Protein AF-A0ABC8SR25-F1 (afdb_monomer_lite)

pLDDT: mean 71.93, std 15.84, range [39.41, 94.44]

InterPro domains:
  IPR012926 TMEM120A/B [PF07851] (16-155)
  IPR012926 TMEM120A/B [PTHR21433] (9-168)

Sequence (178 aa):
MGDSRVDENSKQTVEEEVSGTVELAKELQDSAASLISRTTHEEDSLRQRAQSLVSNIHRLRSSIKKADFDSNHAEKLEEELYRARSILSEGEAAAFLPSKSHGRFLRMFLGPINVRANRKDVQLKVKEEYNSFRDRTACLFLFFPSLLLVLRSWIWDGCFPAFPVQLYQVIYVKRLGC

Structure (mmCIF, N/CA/C/O backbone):
data_AF-A0ABC8SR25-F1
#
_entry.id   AF-A0ABC8SR25-F1
#
loop_
_atom_site.group_PDB
_atom_site.id
_atom_site.type_symbol
_atom_site.label_atom_id
_atom_site.label_alt_id
_atom_site.label_comp_id
_atom_site.label_asym_id
_atom_site.label_entity_id
_atom_site.label_seq_id
_atom_site.pdbx_PDB_ins_code
_atom_site.Cartn_x
_atom_site.Cartn_y
_atom_site.Cartn_z
_atom_site.occupancy
_atom_site.B_iso_or_equiv
_atom_site.auth_seq_id
_atom_site.auth_comp_id
_atom_site.auth_asym_id
_atom_site.auth_atom_id
_atom_site.pdbx_PDB_model_num
ATOM 1 N N . MET A 1 1 ? -31.651 -2.912 61.535 1.00 52.50 1 MET A N 1
ATOM 2 C CA . MET A 1 1 ? -31.936 -1.876 60.512 1.00 52.50 1 MET A CA 1
ATOM 3 C C . MET A 1 1 ? -30.688 -1.189 59.921 1.00 52.50 1 MET A C 1
ATOM 5 O O . MET A 1 1 ? -30.872 -0.331 59.070 1.00 52.50 1 MET A O 1
ATOM 9 N N . GLY A 1 2 ? -29.448 -1.515 60.328 1.00 55.94 2 GLY A N 1
ATOM 10 C CA . GLY A 1 2 ? -28.237 -0.806 59.861 1.00 55.94 2 GLY A CA 1
ATOM 11 C C . GLY A 1 2 ? -27.545 -1.378 58.613 1.00 55.94 2 GLY A C 1
ATOM 12 O O . GLY A 1 2 ? -26.930 -0.615 57.881 1.00 55.94 2 GLY A O 1
ATOM 13 N N . ASP A 1 3 ? -27.686 -2.677 58.335 1.00 56.31 3 ASP A N 1
ATOM 14 C CA . ASP A 1 3 ? -26.909 -3.370 57.288 1.00 56.31 3 ASP A CA 1
ATOM 15 C C . ASP A 1 3 ? -27.313 -2.990 55.852 1.00 56.31 3 ASP A C 1
ATOM 17 O O . ASP A 1 3 ? -26.474 -2.786 54.982 1.00 56.31 3 ASP A O 1
ATOM 21 N N . SER A 1 4 ? -28.613 -2.801 55.604 1.00 60.38 4 SER A N 1
ATOM 22 C CA . SER A 1 4 ? -29.139 -2.543 54.254 1.00 60.38 4 SER A CA 1
ATOM 23 C C . SER A 1 4 ? -28.719 -1.188 53.672 1.00 60.38 4 SER A C 1
ATOM 25 O O . SER A 1 4 ? -28.705 -1.023 52.461 1.00 60.38 4 SER A O 1
ATOM 27 N N . ARG A 1 5 ? -28.376 -0.207 54.517 1.00 60.38 5 ARG A N 1
ATOM 28 C CA . ARG A 1 5 ? -27.930 1.125 54.066 1.00 60.38 5 ARG A CA 1
ATOM 29 C C . ARG A 1 5 ? -26.462 1.155 53.651 1.00 60.38 5 ARG A C 1
ATOM 31 O O . ARG A 1 5 ? -26.094 1.972 52.816 1.00 60.38 5 ARG A O 1
ATOM 38 N N . VAL A 1 6 ? -25.637 0.291 54.238 1.00 62.31 6 VAL A N 1
ATOM 39 C CA . VAL A 1 6 ? -24.210 0.194 53.902 1.00 62.31 6 VAL A CA 1
ATOM 40 C C . VAL A 1 6 ? -24.030 -0.553 52.578 1.00 62.31 6 VAL A C 1
ATOM 42 O O . VAL A 1 6 ? -23.207 -0.148 51.763 1.00 62.31 6 VAL A O 1
ATOM 45 N N . ASP A 1 7 ? -24.855 -1.576 52.333 1.00 65.50 7 ASP A N 1
ATOM 46 C CA . ASP A 1 7 ? -24.843 -2.377 51.100 1.00 65.50 7 ASP A CA 1
ATOM 47 C C . ASP A 1 7 ? -25.390 -1.630 49.863 1.00 65.50 7 ASP A C 1
ATOM 49 O O . ASP A 1 7 ? -24.975 -1.881 48.737 1.00 65.50 7 ASP A O 1
ATOM 53 N N . GLU A 1 8 ? -26.308 -0.678 50.051 1.00 69.25 8 GLU A N 1
ATOM 54 C CA . GLU A 1 8 ? -26.792 0.197 48.968 1.00 69.25 8 GLU A CA 1
ATOM 55 C C . GLU A 1 8 ? -25.728 1.221 48.550 1.00 69.25 8 GLU A C 1
ATOM 57 O O . GLU A 1 8 ? -25.483 1.425 47.363 1.00 69.25 8 GLU A O 1
ATOM 62 N N . ASN A 1 9 ? -25.039 1.824 49.524 1.00 74.12 9 ASN A N 1
ATOM 63 C CA . ASN A 1 9 ? -24.028 2.842 49.248 1.00 74.12 9 ASN A CA 1
ATOM 64 C C . ASN A 1 9 ? -22.785 2.242 48.562 1.00 74.12 9 ASN A C 1
ATOM 66 O O . ASN A 1 9 ? -22.203 2.858 47.670 1.00 74.12 9 ASN A O 1
ATOM 70 N N . SER A 1 10 ? -22.397 1.013 48.929 1.00 73.69 10 SER A N 1
ATOM 71 C CA . SER A 1 10 ? -21.295 0.293 48.276 1.00 73.69 10 SER A CA 1
ATOM 72 C C . SER A 1 10 ? -21.619 -0.069 46.823 1.00 73.69 10 SER A C 1
ATOM 74 O O . SER A 1 10 ? -20.766 0.105 45.956 1.00 73.69 10 SER A O 1
ATOM 76 N N . LYS A 1 11 ? -22.854 -0.498 46.526 1.00 78.06 11 LYS A N 1
ATOM 77 C CA . LYS A 1 11 ? -23.313 -0.756 45.148 1.00 78.06 11 LYS A CA 1
ATOM 78 C C . LYS A 1 11 ? -23.290 0.500 44.288 1.00 78.06 11 LYS A C 1
ATOM 80 O O . LYS A 1 11 ? -22.799 0.448 43.166 1.00 78.06 11 LYS A O 1
ATOM 85 N N . GLN A 1 12 ? -23.766 1.618 44.831 1.00 79.00 12 GLN A N 1
ATOM 86 C CA . GLN A 1 12 ? -23.822 2.889 44.112 1.00 79.00 12 GLN A CA 1
ATOM 87 C C . GLN A 1 12 ? -22.416 3.424 43.788 1.00 79.00 12 GLN A C 1
ATOM 89 O O . GLN A 1 12 ? -22.166 3.863 42.671 1.00 79.00 12 GLN A O 1
ATOM 94 N N . THR A 1 13 ? -21.468 3.271 44.721 1.00 86.00 13 THR A N 1
ATOM 95 C CA . THR A 1 13 ? -20.049 3.613 44.498 1.00 86.00 13 THR A CA 1
ATOM 96 C C . THR A 1 13 ? -19.448 2.783 43.357 1.00 86.00 13 THR A C 1
ATOM 98 O O . THR A 1 13 ? -18.782 3.318 42.476 1.00 86.00 13 THR A O 1
ATOM 101 N N . VAL A 1 14 ? -19.712 1.470 43.335 1.00 86.81 14 VAL A N 1
ATOM 102 C CA . VAL A 1 14 ? -19.216 0.580 42.272 1.00 86.81 14 VAL A CA 1
ATOM 103 C C . VAL A 1 14 ? -19.847 0.922 40.919 1.00 86.81 14 VAL A C 1
ATOM 105 O O . VAL A 1 14 ? -19.164 0.876 39.900 1.00 86.81 14 VAL A O 1
ATOM 108 N N . GLU A 1 15 ? -21.129 1.285 40.881 1.00 84.88 15 GLU A N 1
ATOM 109 C CA . GLU A 1 15 ? -21.811 1.689 39.646 1.00 84.88 15 GLU A CA 1
ATOM 110 C C . GLU A 1 15 ? -21.239 2.995 39.068 1.00 84.88 15 GLU A C 1
ATOM 112 O O . GLU A 1 15 ? -20.982 3.075 37.864 1.00 84.88 15 GLU A O 1
ATOM 117 N N . GLU A 1 16 ? -20.954 3.985 39.920 1.00 88.00 16 GLU A N 1
ATOM 118 C CA . GLU A 1 16 ? -20.287 5.230 39.521 1.00 88.00 16 GLU A CA 1
ATOM 119 C C . GLU A 1 16 ? -18.854 4.986 39.023 1.00 88.00 16 GLU A C 1
ATOM 121 O O . GLU A 1 16 ? -18.474 5.509 37.973 1.00 88.00 16 GLU A O 1
ATOM 126 N N . GLU A 1 17 ? -18.072 4.142 39.705 1.00 87.62 17 GLU A N 1
ATOM 127 C CA . GLU A 1 17 ? -16.724 3.760 39.259 1.00 87.62 17 GLU A CA 1
ATOM 128 C C . GLU A 1 17 ? -16.745 3.018 37.913 1.00 87.62 17 GLU A C 1
ATOM 130 O O . GLU A 1 17 ? -15.906 3.272 37.040 1.00 87.62 17 GLU A O 1
ATOM 135 N N . VAL A 1 18 ? -17.721 2.127 37.704 1.00 88.69 18 VAL A N 1
ATOM 136 C CA . VAL A 1 18 ? -17.919 1.434 36.423 1.00 88.69 18 VAL A CA 1
ATOM 137 C C . VAL A 1 18 ? -18.298 2.434 35.330 1.00 88.69 18 VAL A C 1
ATOM 139 O O . VAL A 1 18 ? -17.718 2.381 34.244 1.00 88.69 18 VAL A O 1
ATOM 142 N N . SER A 1 19 ? -19.205 3.375 35.606 1.00 88.00 19 SER A N 1
ATOM 143 C CA . SER A 1 19 ? -19.579 4.427 34.653 1.00 88.00 19 SER A CA 1
ATOM 144 C C . SER A 1 19 ? -18.381 5.308 34.285 1.00 88.00 19 SER A C 1
ATOM 146 O O . SER A 1 19 ? -18.111 5.508 33.100 1.00 88.00 19 SER A O 1
ATOM 148 N N . GLY A 1 20 ? -17.599 5.754 35.273 1.00 91.19 20 GLY A N 1
ATOM 149 C CA . GLY A 1 20 ? -16.385 6.542 35.045 1.00 91.19 20 GLY A CA 1
ATOM 150 C C . GLY A 1 20 ? -15.326 5.777 34.244 1.00 91.19 20 GLY A C 1
ATOM 151 O O . GLY A 1 20 ? -14.717 6.319 33.323 1.00 91.19 20 GLY A O 1
ATOM 152 N N . THR A 1 21 ? -15.156 4.480 34.512 1.00 89.94 21 THR A N 1
ATOM 153 C CA . THR A 1 21 ? -14.244 3.617 33.742 1.00 89.94 21 THR A CA 1
ATOM 154 C C . THR A 1 21 ? -14.699 3.469 32.286 1.00 89.94 21 THR A C 1
ATOM 156 O O . THR A 1 21 ? -13.874 3.483 31.369 1.00 89.94 21 THR A O 1
ATOM 159 N N . VAL A 1 22 ? -16.009 3.354 32.046 1.00 90.00 22 VAL A N 1
ATOM 160 C CA . VAL A 1 22 ? -16.581 3.294 30.692 1.00 90.00 22 VAL A CA 1
ATOM 161 C C . VAL A 1 22 ? -16.382 4.613 29.942 1.00 90.00 22 VAL A C 1
ATOM 163 O O . VAL A 1 22 ? -16.086 4.587 28.747 1.00 90.00 22 VAL A O 1
ATOM 166 N N . GLU A 1 23 ? -16.512 5.759 30.609 1.00 93.12 23 GLU A N 1
ATOM 167 C CA . GLU A 1 23 ? -16.244 7.069 30.002 1.00 93.12 23 GLU A CA 1
ATOM 168 C C . GLU A 1 23 ? -14.770 7.236 29.618 1.00 93.12 23 GLU A C 1
ATOM 170 O O . GLU A 1 23 ? -14.483 7.588 28.473 1.00 93.12 23 GLU A O 1
ATOM 175 N N . LEU A 1 24 ? -13.837 6.867 30.500 1.00 92.62 24 LEU A N 1
ATOM 176 C CA . LEU A 1 24 ? -12.401 6.871 30.191 1.00 92.62 24 LEU A CA 1
ATOM 177 C C . LEU A 1 24 ? -12.060 5.947 29.015 1.00 92.62 24 LEU A C 1
ATOM 179 O O . LEU A 1 24 ? -11.251 6.292 28.152 1.00 92.62 24 LEU A O 1
ATOM 183 N N . ALA A 1 25 ? -12.694 4.773 28.946 1.00 85.31 25 ALA A N 1
ATOM 184 C CA . ALA A 1 25 ? -12.518 3.859 27.823 1.00 85.31 25 ALA A CA 1
ATOM 185 C C . ALA A 1 25 ? -13.014 4.469 26.499 1.00 85.31 25 ALA A C 1
ATOM 187 O O . ALA A 1 25 ? -12.361 4.290 25.470 1.00 85.31 25 ALA A O 1
ATOM 188 N N . LYS A 1 26 ? -14.131 5.213 26.515 1.00 87.81 26 LYS A N 1
ATOM 189 C CA . LYS A 1 26 ? -14.648 5.930 25.336 1.00 87.81 26 LYS A CA 1
ATOM 190 C C . LYS A 1 26 ? -13.721 7.064 24.908 1.00 87.81 26 LYS A C 1
ATOM 192 O O . LYS A 1 26 ? -13.375 7.140 23.735 1.00 87.81 26 LYS A O 1
ATOM 197 N N . GLU A 1 27 ? -13.250 7.886 25.841 1.00 91.69 27 GLU A N 1
ATOM 198 C CA . GLU A 1 27 ? -12.312 8.972 25.530 1.00 91.69 27 GLU A CA 1
ATOM 199 C C . GLU A 1 27 ? -11.003 8.434 24.924 1.00 91.69 27 GLU A C 1
ATOM 201 O O . GLU A 1 27 ? -10.471 8.977 23.947 1.00 91.69 27 GLU A O 1
ATOM 206 N N . LEU A 1 28 ? -10.506 7.311 25.454 1.00 90.62 28 LEU A N 1
ATOM 207 C CA . LEU A 1 28 ? -9.339 6.627 24.907 1.00 90.62 28 LEU A CA 1
ATOM 208 C C . LEU A 1 28 ? -9.608 6.064 23.504 1.00 90.62 28 LEU A C 1
ATOM 210 O O . LEU A 1 28 ? -8.750 6.181 22.625 1.00 90.62 28 LEU A O 1
ATOM 214 N N . GLN A 1 29 ? -10.783 5.469 23.280 1.00 85.00 29 GLN A N 1
ATOM 215 C CA . GLN A 1 29 ? -11.219 4.972 21.972 1.00 85.00 29 GLN A CA 1
ATOM 216 C C . GLN A 1 29 ? -11.261 6.108 20.938 1.00 85.00 29 GLN A C 1
ATOM 218 O O . GLN A 1 29 ? -10.728 5.943 19.838 1.00 85.00 29 GLN A O 1
ATOM 223 N N . ASP A 1 30 ? -11.828 7.260 21.293 1.00 84.81 30 ASP A N 1
ATOM 224 C CA . ASP A 1 30 ? -11.938 8.428 20.414 1.00 84.81 30 ASP A CA 1
ATOM 225 C C . ASP A 1 30 ? -10.561 9.032 20.107 1.00 84.81 30 ASP A C 1
ATOM 227 O O . ASP A 1 30 ? -10.238 9.336 18.953 1.00 84.81 30 ASP A O 1
ATOM 231 N N . SER A 1 31 ? -9.693 9.116 21.118 1.00 84.38 31 SER A N 1
ATOM 232 C CA . SER A 1 31 ? -8.301 9.551 20.957 1.00 84.38 31 SER A CA 1
ATOM 233 C C . SER A 1 31 ? -7.511 8.612 20.040 1.00 84.38 31 SER A C 1
ATOM 235 O O . SER A 1 31 ? -6.772 9.063 19.159 1.00 84.38 31 SER A O 1
ATOM 237 N N . ALA A 1 32 ? -7.689 7.297 20.198 1.00 76.81 32 ALA A N 1
ATOM 238 C CA . ALA A 1 32 ? -7.067 6.296 19.339 1.00 76.81 32 ALA A CA 1
ATOM 239 C C . ALA A 1 32 ? -7.595 6.376 17.899 1.00 76.81 32 ALA A C 1
ATOM 241 O O . ALA A 1 32 ? -6.800 6.333 16.959 1.00 76.81 32 ALA A O 1
ATOM 242 N N . ALA A 1 33 ? -8.907 6.544 17.712 1.00 73.88 33 ALA A N 1
ATOM 243 C CA . ALA A 1 33 ? -9.524 6.699 16.396 1.00 73.88 33 ALA A CA 1
ATOM 244 C C . ALA A 1 33 ? -9.007 7.952 15.670 1.00 73.88 33 ALA A C 1
ATOM 246 O O . ALA A 1 33 ? -8.645 7.885 14.493 1.00 73.88 33 ALA A O 1
ATOM 247 N N . SER A 1 34 ? -8.891 9.072 16.388 1.00 83.81 34 SER A N 1
ATOM 248 C CA . SER A 1 34 ? -8.305 10.314 15.875 1.00 83.81 34 SER A CA 1
ATOM 249 C C . SER A 1 34 ? -6.851 10.121 15.428 1.00 83.81 34 SER A C 1
ATOM 251 O O . SER A 1 34 ? -6.477 10.509 14.315 1.00 83.81 34 SER A O 1
ATOM 253 N N . LEU A 1 35 ? -6.034 9.444 16.245 1.00 79.00 35 LEU A N 1
ATOM 254 C CA . LEU A 1 35 ? -4.641 9.148 15.906 1.00 79.00 35 LEU A CA 1
ATOM 255 C C . LEU A 1 35 ? -4.531 8.263 14.657 1.00 79.00 35 LEU A C 1
ATOM 257 O O . LEU A 1 35 ? -3.759 8.582 13.754 1.00 79.00 35 LEU A O 1
ATOM 261 N N . ILE A 1 36 ? -5.318 7.186 14.587 1.00 79.38 36 ILE A N 1
ATOM 262 C CA . ILE A 1 36 ? -5.343 6.269 13.437 1.00 79.38 36 ILE A CA 1
ATOM 263 C C . ILE A 1 36 ? -5.742 7.018 12.165 1.00 79.38 36 ILE A C 1
ATOM 265 O O . ILE A 1 36 ? -5.095 6.847 11.131 1.00 79.38 36 ILE A O 1
ATOM 269 N N . SER A 1 37 ? -6.762 7.877 12.235 1.00 76.69 37 SER A N 1
ATOM 270 C CA . SER A 1 37 ? -7.211 8.688 11.099 1.00 76.69 37 SER A CA 1
ATOM 271 C C . SER A 1 37 ? -6.091 9.585 10.568 1.00 76.69 37 SER A C 1
ATOM 273 O O . SER A 1 37 ? -5.778 9.564 9.374 1.00 76.69 37 SER A O 1
ATOM 275 N N . ARG A 1 38 ? -5.402 10.303 11.465 1.00 83.12 38 ARG A N 1
ATOM 276 C CA . ARG A 1 38 ? -4.280 11.170 11.088 1.00 83.12 38 ARG A CA 1
ATOM 277 C C . ARG A 1 38 ? -3.133 10.380 10.461 1.00 83.12 38 ARG A C 1
ATOM 279 O O . ARG A 1 38 ? -2.653 10.753 9.393 1.00 83.12 38 ARG A O 1
ATOM 286 N N . THR A 1 39 ? -2.726 9.274 11.082 1.00 81.50 39 THR A N 1
ATOM 287 C CA . THR A 1 39 ? -1.662 8.416 10.545 1.00 81.50 39 THR A CA 1
ATOM 288 C C . THR A 1 39 ? -2.045 7.831 9.188 1.00 81.50 39 THR A C 1
ATOM 290 O O . THR A 1 39 ? -1.218 7.814 8.284 1.00 81.50 39 THR A O 1
ATOM 293 N N . THR A 1 40 ? -3.301 7.422 8.996 1.00 78.31 40 THR A N 1
ATOM 294 C CA . THR A 1 40 ? -3.787 6.903 7.706 1.00 78.31 40 THR A CA 1
ATOM 295 C C . THR A 1 40 ? -3.666 7.957 6.606 1.00 78.31 40 THR A C 1
ATOM 297 O O . THR A 1 40 ? -3.128 7.679 5.536 1.00 78.31 40 THR A O 1
ATOM 300 N N . HIS A 1 41 ? -4.085 9.192 6.886 1.00 82.06 41 HIS A N 1
ATOM 301 C CA . HIS A 1 41 ? -3.962 10.297 5.936 1.00 82.06 41 HIS A CA 1
ATOM 302 C C . HIS A 1 41 ? -2.494 10.613 5.589 1.00 82.06 41 HIS A C 1
ATOM 304 O O . HIS A 1 41 ? -2.148 10.841 4.426 1.00 82.06 41 HIS A O 1
ATOM 310 N N . GLU A 1 42 ? -1.604 10.610 6.584 1.00 87.44 42 GLU A N 1
ATOM 311 C CA . GLU A 1 42 ? -0.165 10.793 6.366 1.00 87.44 42 GLU A CA 1
ATOM 312 C C . GLU A 1 42 ? 0.437 9.656 5.526 1.00 87.44 42 GLU A C 1
ATOM 314 O O . GLU A 1 42 ? 1.204 9.913 4.592 1.00 87.44 42 GLU A O 1
ATOM 319 N N . GLU A 1 43 ? 0.051 8.406 5.797 1.00 84.06 43 GLU A N 1
ATOM 320 C CA . GLU A 1 43 ? 0.469 7.247 5.008 1.00 84.06 43 GLU A CA 1
ATOM 321 C C . GLU A 1 43 ? 0.001 7.327 3.548 1.00 84.06 43 GLU A C 1
ATOM 323 O O . GLU A 1 43 ? 0.766 6.985 2.639 1.00 84.06 43 GLU A O 1
ATOM 328 N N . ASP A 1 44 ? -1.227 7.783 3.307 1.00 82.69 44 ASP A N 1
ATOM 329 C CA . ASP A 1 44 ? -1.782 7.953 1.963 1.00 82.69 44 ASP A CA 1
ATOM 330 C C . ASP A 1 44 ? -1.050 9.054 1.185 1.00 82.69 44 ASP A C 1
ATOM 332 O O . ASP A 1 44 ? -0.689 8.859 0.021 1.00 82.69 44 ASP A O 1
ATOM 336 N N . SER A 1 45 ? -0.733 10.171 1.843 1.00 88.75 45 SER A N 1
ATOM 337 C CA . SER A 1 45 ? 0.095 11.243 1.275 1.00 88.75 45 SER A CA 1
ATOM 338 C C . SER A 1 45 ? 1.490 10.737 0.883 1.00 88.75 45 SER A C 1
ATOM 340 O O . SER A 1 45 ? 1.964 10.984 -0.233 1.00 88.75 45 SER A O 1
ATOM 342 N N . LEU A 1 46 ? 2.136 9.955 1.756 1.00 88.06 46 LEU A N 1
ATOM 343 C CA . LEU A 1 46 ? 3.423 9.307 1.474 1.00 88.06 46 LEU A CA 1
ATOM 344 C C . LEU A 1 46 ? 3.325 8.339 0.289 1.00 88.06 46 LEU A C 1
ATOM 346 O O . LEU A 1 46 ? 4.189 8.352 -0.590 1.00 88.06 46 LEU A O 1
ATOM 350 N N . ARG A 1 47 ? 2.250 7.547 0.211 1.00 84.62 47 ARG A N 1
ATOM 351 C CA . ARG A 1 47 ? 1.987 6.636 -0.912 1.00 84.62 47 ARG A CA 1
ATOM 352 C C . ARG A 1 47 ? 1.842 7.390 -2.229 1.00 84.62 47 ARG A C 1
ATOM 354 O O . ARG A 1 47 ? 2.440 6.993 -3.229 1.00 84.62 47 ARG A O 1
ATOM 361 N N . GLN A 1 48 ? 1.091 8.486 -2.235 1.00 88.62 48 GLN A N 1
ATOM 362 C CA . GLN A 1 48 ? 0.870 9.294 -3.431 1.00 88.62 48 GLN A CA 1
ATOM 363 C C . GLN A 1 48 ? 2.177 9.938 -3.920 1.00 88.62 48 GLN A C 1
ATOM 365 O O . GLN A 1 48 ? 2.466 9.929 -5.118 1.00 88.62 48 GLN A O 1
ATOM 370 N N . ARG A 1 49 ? 3.022 10.413 -2.993 1.00 90.88 49 ARG A N 1
ATOM 371 C CA . ARG A 1 49 ? 4.374 10.917 -3.296 1.00 90.88 49 ARG A CA 1
ATOM 372 C C . ARG A 1 49 ? 5.301 9.825 -3.830 1.00 90.88 49 ARG A C 1
ATOM 374 O O . ARG A 1 49 ? 6.023 10.055 -4.795 1.00 90.88 49 ARG A O 1
ATOM 381 N N . ALA A 1 50 ? 5.270 8.630 -3.245 1.00 88.69 50 ALA A N 1
ATOM 382 C CA . ALA A 1 50 ? 6.079 7.510 -3.716 1.00 88.69 50 ALA A CA 1
ATOM 383 C C . ALA A 1 50 ? 5.677 7.095 -5.145 1.00 88.69 50 ALA A C 1
ATOM 385 O O . ALA A 1 50 ? 6.535 6.903 -6.008 1.00 88.69 50 ALA A O 1
ATOM 386 N N . GLN A 1 51 ? 4.373 7.031 -5.432 1.00 87.88 51 GLN A N 1
ATOM 387 C CA . GLN A 1 51 ? 3.857 6.733 -6.771 1.00 87.88 51 GLN A CA 1
ATOM 388 C C . GLN A 1 51 ? 4.216 7.815 -7.794 1.00 87.88 51 GLN A C 1
ATOM 390 O O . GLN A 1 51 ? 4.652 7.486 -8.902 1.00 87.88 51 GLN A O 1
ATOM 395 N N . SER A 1 52 ? 4.082 9.096 -7.434 1.00 92.31 52 SER A N 1
ATOM 396 C CA . SER A 1 52 ? 4.446 10.195 -8.332 1.00 92.31 52 SER A CA 1
ATOM 397 C C . SER A 1 52 ? 5.939 10.162 -8.660 1.00 92.31 52 SER A C 1
ATOM 399 O O . SER A 1 52 ? 6.316 10.272 -9.828 1.00 92.31 52 SER A O 1
ATOM 401 N N . LEU A 1 53 ? 6.794 9.886 -7.675 1.00 92.00 53 LEU A N 1
ATOM 402 C CA . LEU A 1 53 ? 8.232 9.766 -7.877 1.00 92.00 53 LEU A CA 1
ATOM 403 C C . LEU A 1 53 ? 8.602 8.586 -8.787 1.00 92.00 53 LEU A C 1
ATOM 405 O O . LEU A 1 53 ? 9.387 8.758 -9.718 1.00 92.00 53 LEU A O 1
ATOM 409 N N . VAL A 1 54 ? 7.986 7.415 -8.598 1.00 89.44 54 VAL A N 1
ATOM 410 C CA . VAL A 1 54 ? 8.184 6.262 -9.495 1.00 89.44 54 VAL A CA 1
ATOM 411 C C . VAL A 1 54 ? 7.753 6.586 -10.927 1.00 89.44 54 VAL A C 1
ATOM 413 O O . VAL A 1 54 ? 8.470 6.258 -11.877 1.00 89.44 54 VAL A O 1
ATOM 416 N N . SER A 1 55 ? 6.616 7.267 -11.101 1.00 90.81 55 SER A N 1
ATOM 417 C CA . SER A 1 55 ? 6.153 7.688 -12.428 1.00 90.81 55 SER A CA 1
ATOM 418 C C . SER A 1 55 ? 7.118 8.684 -13.083 1.00 90.81 55 SER A C 1
ATOM 420 O O . SER A 1 55 ? 7.416 8.566 -14.272 1.00 90.81 55 SER A O 1
ATOM 422 N N . ASN A 1 56 ? 7.696 9.598 -12.296 1.00 94.06 56 ASN A N 1
ATOM 423 C CA . ASN A 1 56 ? 8.703 10.547 -12.756 1.00 94.06 56 ASN A CA 1
ATOM 424 C C . ASN A 1 56 ? 9.996 9.850 -13.180 1.00 94.06 56 ASN A C 1
ATOM 426 O O . ASN A 1 56 ? 10.512 10.161 -14.250 1.00 94.06 56 ASN A O 1
ATOM 430 N N . ILE A 1 57 ? 10.481 8.871 -12.411 1.00 92.56 57 ILE A N 1
ATOM 431 C CA . ILE A 1 57 ? 11.645 8.051 -12.786 1.00 92.56 57 ILE A CA 1
ATOM 432 C C . ILE A 1 57 ? 11.387 7.343 -14.121 1.00 92.56 57 ILE A C 1
ATOM 434 O O . ILE A 1 57 ? 12.242 7.352 -15.005 1.00 92.56 57 ILE A O 1
ATOM 438 N N . HIS A 1 58 ? 10.194 6.769 -14.310 1.00 91.00 58 HIS A N 1
ATOM 439 C CA . HIS A 1 58 ? 9.844 6.108 -15.568 1.00 91.00 58 HIS A CA 1
ATOM 440 C C . HIS A 1 58 ? 9.782 7.092 -16.745 1.00 91.00 58 HIS A C 1
ATOM 442 O O . HIS A 1 58 ? 10.324 6.814 -17.818 1.00 91.00 58 HIS A O 1
ATOM 448 N N . ARG A 1 59 ? 9.186 8.271 -16.529 1.00 94.44 59 ARG A N 1
ATOM 449 C CA . ARG A 1 59 ? 9.128 9.354 -17.516 1.00 94.44 59 ARG A CA 1
ATOM 450 C C . ARG A 1 59 ? 10.527 9.821 -17.911 1.00 94.44 59 ARG A C 1
ATOM 452 O O . ARG A 1 59 ? 10.813 9.888 -19.103 1.00 94.44 59 ARG A O 1
ATOM 459 N N . LEU A 1 60 ? 11.408 10.079 -16.945 1.00 93.00 60 LEU A N 1
ATOM 460 C CA . LEU A 1 60 ? 12.793 10.485 -17.195 1.00 93.00 60 LEU A CA 1
ATOM 461 C C . LEU A 1 60 ? 13.563 9.407 -17.954 1.00 93.00 60 LEU A C 1
ATOM 463 O O . LEU A 1 60 ? 14.200 9.717 -18.954 1.00 93.00 60 LEU A O 1
ATOM 467 N N . ARG A 1 61 ? 13.409 8.134 -17.577 1.00 90.56 61 ARG A N 1
ATOM 468 C CA . ARG A 1 61 ? 14.017 7.017 -18.309 1.00 90.56 61 ARG A CA 1
ATOM 469 C C . ARG A 1 61 ? 13.539 6.953 -19.760 1.00 90.56 61 ARG A C 1
ATOM 471 O O . ARG A 1 61 ? 14.337 6.730 -20.662 1.00 90.56 61 ARG A O 1
ATOM 478 N N . SER A 1 62 ? 12.248 7.183 -20.005 1.00 90.12 62 SER A N 1
ATOM 479 C CA . SER A 1 62 ? 11.714 7.261 -21.371 1.00 90.12 62 SER A CA 1
ATOM 480 C C . SER A 1 62 ? 12.227 8.485 -22.138 1.00 90.12 62 SER A C 1
ATOM 482 O O . SER A 1 62 ? 12.425 8.402 -23.345 1.00 90.12 62 SER A O 1
ATOM 484 N N . SER A 1 63 ? 12.471 9.601 -21.444 1.00 90.94 63 SER A N 1
ATOM 485 C CA . SER A 1 63 ? 13.019 10.823 -22.031 1.00 90.94 63 SER A CA 1
ATOM 486 C C . SER A 1 63 ? 14.485 10.654 -22.409 1.00 90.94 63 SER A C 1
ATOM 488 O O . SER A 1 63 ? 14.859 11.082 -23.489 1.00 90.94 63 SER A O 1
ATOM 490 N N . ILE A 1 64 ? 15.293 9.995 -21.572 1.00 89.56 64 ILE A N 1
ATOM 491 C CA . ILE A 1 64 ? 16.704 9.695 -21.861 1.00 89.56 64 ILE A CA 1
ATOM 492 C C . ILE A 1 64 ? 16.818 8.776 -23.074 1.00 89.56 64 ILE A C 1
ATOM 494 O O . ILE A 1 64 ? 17.650 9.016 -23.929 1.00 89.56 64 ILE A O 1
ATOM 498 N N . LYS A 1 65 ? 15.934 7.779 -23.203 1.00 85.94 65 LYS A N 1
ATOM 499 C CA . LYS A 1 65 ? 15.906 6.896 -24.382 1.00 85.94 65 LYS A CA 1
ATOM 500 C C . LYS A 1 65 ? 15.507 7.597 -25.682 1.00 85.94 65 LYS A C 1
ATOM 502 O O . LYS A 1 65 ? 15.800 7.086 -26.754 1.00 85.94 65 LYS A O 1
ATOM 507 N N . LYS A 1 66 ? 14.746 8.691 -25.589 1.00 87.94 66 LYS A N 1
ATOM 508 C CA . LYS A 1 66 ? 14.280 9.472 -26.745 1.00 87.94 66 LYS A CA 1
ATOM 509 C C . LYS A 1 66 ? 15.227 10.610 -27.102 1.00 87.94 66 LYS A C 1
ATOM 511 O O . LYS A 1 66 ? 15.263 11.020 -28.254 1.00 87.94 66 LYS A O 1
ATOM 516 N N . ALA A 1 67 ? 15.902 11.167 -26.106 1.00 82.38 67 ALA A N 1
ATOM 517 C CA . ALA A 1 67 ? 16.903 12.192 -26.297 1.00 82.38 67 ALA A CA 1
ATOM 518 C C . ALA A 1 67 ? 18.184 11.533 -26.812 1.00 82.38 67 ALA A C 1
ATOM 520 O O . ALA A 1 67 ? 18.644 10.541 -26.255 1.00 82.38 67 ALA A O 1
ATOM 521 N N . ASP A 1 68 ? 18.743 12.091 -27.878 1.00 76.88 68 ASP A N 1
ATOM 522 C CA . ASP A 1 68 ? 19.980 11.618 -28.495 1.00 76.88 68 ASP A CA 1
ATOM 523 C C . ASP A 1 68 ? 21.183 12.095 -27.661 1.00 76.88 68 ASP A C 1
ATOM 525 O O . ASP A 1 68 ? 21.889 13.041 -28.007 1.00 76.88 68 ASP A O 1
ATOM 529 N N . PHE A 1 69 ? 21.324 11.531 -26.459 1.00 79.62 69 PHE A N 1
ATOM 530 C CA . PHE A 1 69 ? 22.474 11.764 -25.593 1.00 79.62 69 PHE A CA 1
ATOM 531 C C . PHE A 1 69 ? 23.668 10.936 -26.073 1.00 79.62 69 PHE A C 1
ATOM 533 O O . PHE A 1 69 ? 23.510 9.817 -26.555 1.00 79.62 69 PHE A O 1
ATOM 540 N N . ASP A 1 70 ? 24.875 11.454 -25.848 1.00 82.69 70 ASP A N 1
ATOM 541 C CA . ASP A 1 70 ? 26.092 10.652 -25.950 1.00 82.69 70 ASP A CA 1
ATOM 542 C C . ASP A 1 70 ? 25.976 9.394 -25.065 1.00 82.69 70 ASP A C 1
ATOM 544 O O . ASP A 1 70 ? 25.499 9.464 -23.927 1.00 82.69 70 ASP A O 1
ATOM 548 N N . SER A 1 71 ? 26.409 8.244 -25.590 1.00 84.31 71 SER A N 1
ATOM 549 C CA . SER A 1 71 ? 26.191 6.921 -24.986 1.00 84.31 71 SER A CA 1
ATOM 550 C C . SER A 1 71 ? 26.652 6.858 -23.527 1.00 84.31 71 SER A C 1
ATOM 552 O O . SER A 1 71 ? 25.978 6.263 -22.691 1.00 84.31 71 SER A O 1
ATOM 554 N N . ASN A 1 72 ? 27.771 7.514 -23.208 1.00 87.00 72 ASN A N 1
ATOM 555 C CA . ASN A 1 72 ? 28.338 7.549 -21.859 1.00 87.00 72 ASN A CA 1
ATOM 556 C C . ASN A 1 72 ? 27.483 8.398 -20.893 1.00 87.00 72 ASN A C 1
ATOM 558 O O . ASN A 1 72 ? 27.237 8.035 -19.743 1.00 87.00 72 ASN A O 1
ATOM 562 N N . HIS A 1 73 ? 26.947 9.520 -21.379 1.00 86.19 73 HIS A N 1
ATOM 563 C CA . HIS A 1 73 ? 26.070 10.389 -20.594 1.00 86.19 73 HIS A CA 1
ATOM 564 C C . HIS A 1 73 ? 24.705 9.738 -20.329 1.00 86.19 73 HIS A C 1
ATOM 566 O O . HIS A 1 73 ? 24.164 9.869 -19.227 1.00 86.19 73 HIS A O 1
ATOM 572 N N . ALA A 1 74 ? 24.163 9.016 -21.314 1.00 86.69 74 ALA A N 1
ATOM 573 C CA . ALA A 1 74 ? 22.921 8.264 -21.168 1.00 86.69 74 ALA A CA 1
ATOM 574 C C . ALA A 1 74 ? 23.049 7.139 -20.127 1.00 86.69 74 ALA A C 1
ATOM 576 O O . ALA A 1 74 ? 22.172 7.000 -19.273 1.00 86.69 74 ALA A O 1
ATOM 577 N N . GLU A 1 75 ? 24.153 6.387 -20.161 1.00 88.50 75 GLU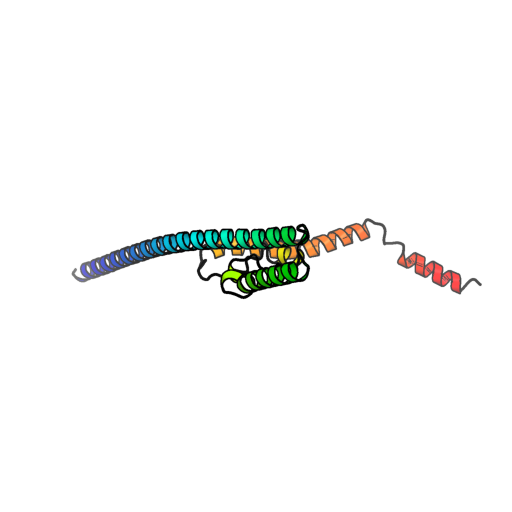 A N 1
ATOM 578 C CA . GLU A 1 75 ? 24.432 5.294 -19.223 1.00 88.50 75 GLU A CA 1
ATOM 579 C C . GLU A 1 75 ? 24.531 5.80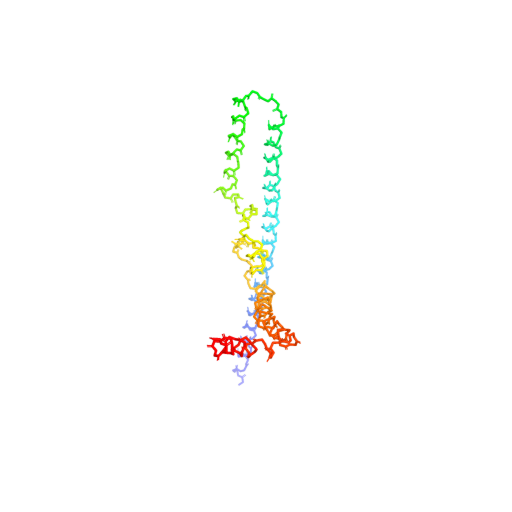2 -17.779 1.00 88.50 75 GLU A C 1
ATOM 581 O O . GLU A 1 75 ? 23.842 5.294 -16.893 1.00 88.50 75 GLU A O 1
ATOM 586 N N . LYS A 1 76 ? 25.280 6.889 -17.554 1.00 93.31 76 LYS A N 1
ATOM 587 C CA . LYS A 1 76 ? 25.414 7.503 -16.226 1.00 93.31 76 LYS A CA 1
ATOM 588 C C . LYS A 1 76 ? 24.076 7.998 -15.661 1.00 93.31 76 LYS A C 1
ATOM 590 O O . LYS A 1 76 ? 23.793 7.827 -14.477 1.00 93.31 76 LYS A O 1
ATOM 595 N N . LEU A 1 77 ? 23.231 8.610 -16.496 1.00 90.75 77 LEU A N 1
ATOM 596 C CA . LEU A 1 77 ? 21.892 9.047 -16.082 1.00 90.75 77 LEU A CA 1
ATOM 597 C C . LEU A 1 77 ? 20.966 7.859 -15.782 1.00 90.75 77 LEU A C 1
ATOM 599 O O . LEU A 1 77 ? 20.147 7.929 -14.862 1.00 90.75 77 LEU A O 1
ATOM 603 N N . GLU A 1 78 ? 21.072 6.771 -16.546 1.00 89.62 78 GLU A N 1
ATOM 604 C CA . GLU A 1 78 ? 20.293 5.557 -16.307 1.00 89.62 78 GLU A CA 1
ATOM 605 C C . GLU A 1 78 ? 20.727 4.844 -15.018 1.00 89.62 78 GLU A C 1
ATOM 607 O O . GLU A 1 78 ? 19.862 4.360 -14.282 1.00 89.62 78 GLU A O 1
ATOM 612 N N . GLU A 1 79 ? 22.021 4.853 -14.695 1.00 93.06 79 GLU A N 1
ATOM 613 C CA . GLU A 1 79 ? 22.562 4.341 -13.433 1.00 93.06 79 GLU A CA 1
ATOM 614 C C . GLU A 1 79 ? 22.063 5.148 -12.223 1.00 93.06 79 GLU A C 1
ATOM 616 O O . GLU A 1 79 ? 21.565 4.567 -11.256 1.00 93.06 79 GLU A O 1
ATOM 621 N N . GLU A 1 80 ? 22.078 6.483 -12.291 1.00 93.88 80 GLU A N 1
ATOM 622 C CA . GLU A 1 80 ? 21.521 7.345 -11.234 1.00 93.88 80 GLU A CA 1
ATOM 623 C C . GLU A 1 80 ? 20.013 7.108 -11.037 1.00 93.88 80 GLU A C 1
ATOM 625 O O . GLU A 1 80 ? 19.526 6.983 -9.908 1.00 93.88 80 GLU A O 1
ATOM 630 N N . LEU A 1 81 ? 19.249 6.959 -12.127 1.00 92.50 81 LEU A N 1
ATOM 631 C CA . LEU A 1 81 ? 17.826 6.605 -12.046 1.00 92.50 81 LEU A CA 1
ATOM 632 C C . LEU A 1 81 ? 17.605 5.195 -11.486 1.00 92.50 81 LEU A C 1
ATOM 634 O O . LEU A 1 81 ? 16.615 4.959 -10.784 1.00 92.50 81 LEU A O 1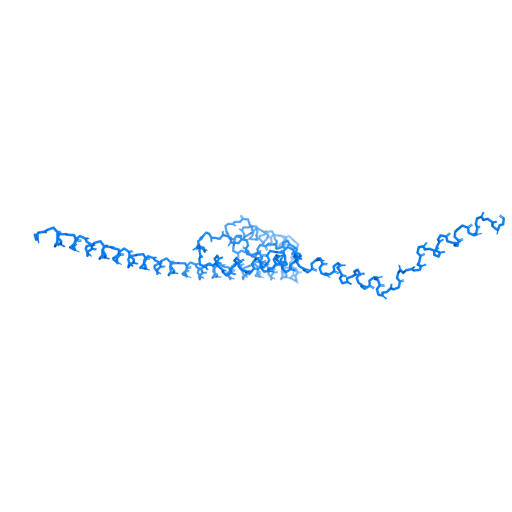
ATOM 638 N N . TYR A 1 82 ? 18.496 4.251 -11.791 1.00 90.25 82 TYR A N 1
ATOM 639 C CA . TYR A 1 82 ? 18.459 2.909 -11.223 1.00 90.25 82 TYR A CA 1
ATOM 640 C C . TYR A 1 82 ? 18.719 2.948 -9.717 1.00 90.25 82 TYR A C 1
ATOM 642 O O . TYR A 1 82 ? 17.943 2.375 -8.954 1.00 90.25 82 TYR A O 1
ATOM 650 N N . ARG A 1 83 ? 19.729 3.702 -9.275 1.00 91.94 83 ARG A N 1
ATOM 651 C CA . ARG A 1 83 ? 20.041 3.915 -7.860 1.00 91.94 83 ARG A CA 1
ATOM 652 C C . ARG A 1 83 ? 18.878 4.564 -7.114 1.00 91.94 83 ARG A C 1
ATOM 654 O O . ARG A 1 83 ? 18.471 4.058 -6.069 1.00 91.94 83 ARG A O 1
ATOM 661 N N . ALA A 1 84 ? 18.286 5.623 -7.672 1.00 90.62 84 ALA A N 1
ATOM 662 C CA . ALA A 1 84 ? 17.102 6.272 -7.107 1.00 90.62 84 ALA A CA 1
ATOM 663 C C . ALA A 1 84 ? 15.931 5.288 -6.957 1.00 90.62 84 ALA A C 1
ATOM 665 O O . ALA A 1 84 ? 15.230 5.286 -5.945 1.00 90.62 84 ALA A O 1
ATOM 666 N N . ARG A 1 85 ? 15.739 4.401 -7.940 1.00 88.44 85 ARG A N 1
ATOM 667 C CA . ARG A 1 85 ? 14.731 3.342 -7.861 1.00 88.44 85 ARG A CA 1
ATOM 668 C C . ARG A 1 85 ? 15.070 2.287 -6.807 1.00 88.44 85 ARG A C 1
ATOM 670 O O . ARG A 1 85 ? 14.150 1.879 -6.107 1.00 88.44 85 ARG A O 1
ATOM 677 N N . SER A 1 86 ? 16.334 1.881 -6.683 1.00 85.31 86 SER A N 1
ATOM 678 C CA . SER A 1 86 ? 16.795 0.915 -5.672 1.00 85.31 86 SER A CA 1
ATOM 679 C C . SER A 1 86 ? 16.496 1.422 -4.266 1.00 85.31 86 SER A C 1
ATOM 681 O O . SER A 1 86 ? 15.865 0.723 -3.481 1.00 85.31 86 SER A O 1
ATOM 683 N N . ILE A 1 87 ? 16.823 2.691 -3.991 1.00 88.00 87 ILE A N 1
ATOM 684 C CA . ILE A 1 87 ? 16.533 3.354 -2.710 1.00 88.00 87 ILE A CA 1
ATOM 685 C C . ILE A 1 87 ? 15.032 3.305 -2.392 1.00 88.00 87 ILE A C 1
ATOM 687 O O . ILE A 1 87 ? 14.642 3.058 -1.253 1.00 88.00 87 ILE A O 1
ATOM 691 N N . LEU A 1 88 ? 14.176 3.495 -3.399 1.00 86.00 88 LEU A N 1
ATOM 692 C CA . LEU A 1 88 ? 12.726 3.430 -3.223 1.00 86.00 88 LEU A CA 1
ATOM 693 C C . LEU A 1 88 ? 12.195 2.002 -3.050 1.00 86.00 88 LEU A C 1
ATOM 695 O O . LEU A 1 88 ? 11.215 1.821 -2.333 1.00 86.00 88 LEU A O 1
ATOM 699 N N . SER A 1 89 ? 12.786 1.004 -3.713 1.00 79.12 89 SER A N 1
ATOM 700 C CA . SER A 1 89 ? 12.310 -0.387 -3.680 1.00 79.12 89 SER A CA 1
ATOM 701 C C . SER A 1 89 ? 12.872 -1.230 -2.540 1.00 79.12 89 SER A C 1
ATOM 703 O O . SER A 1 89 ? 12.244 -2.218 -2.174 1.00 79.12 89 SER A O 1
ATOM 705 N N . GLU A 1 90 ? 14.037 -0.871 -2.010 1.00 77.81 90 GLU A N 1
ATOM 706 C CA . GLU A 1 90 ? 14.731 -1.609 -0.945 1.00 77.81 90 GLU A CA 1
ATOM 707 C C . GLU A 1 90 ? 14.701 -0.860 0.392 1.00 77.81 90 GLU A C 1
ATOM 709 O O . GLU A 1 90 ? 14.856 -1.475 1.444 1.00 77.81 90 GLU A O 1
ATOM 714 N N . GLY A 1 91 ? 14.481 0.458 0.371 1.00 74.50 91 GLY A N 1
ATOM 715 C CA . GLY A 1 91 ? 14.385 1.274 1.578 1.00 74.50 91 GLY A CA 1
ATOM 716 C C . GLY A 1 91 ? 13.031 1.175 2.285 1.00 74.50 91 GLY A C 1
ATOM 717 O O . GLY A 1 91 ? 12.086 0.546 1.816 1.00 74.50 91 GLY A O 1
ATOM 718 N N . GLU A 1 92 ? 12.894 1.893 3.399 1.00 72.88 92 GLU A N 1
ATOM 719 C CA . GLU A 1 92 ? 11.654 1.968 4.197 1.00 72.88 92 GLU A CA 1
ATOM 720 C C . GLU A 1 92 ? 10.451 2.502 3.392 1.00 72.88 92 GLU A C 1
ATOM 722 O O . GLU A 1 92 ? 9.291 2.178 3.667 1.00 72.88 92 GLU A O 1
ATOM 727 N N . ALA A 1 93 ? 10.729 3.269 2.333 1.00 75.25 93 ALA A N 1
ATOM 728 C CA . ALA A 1 93 ? 9.742 3.752 1.374 1.00 75.25 93 ALA A CA 1
ATOM 729 C C . ALA A 1 93 ? 9.071 2.620 0.567 1.00 75.25 93 ALA A C 1
ATOM 731 O O . ALA A 1 93 ? 7.950 2.796 0.079 1.00 75.25 93 ALA A O 1
ATOM 732 N N . ALA A 1 94 ? 9.699 1.443 0.469 1.00 75.69 94 ALA A N 1
ATOM 733 C CA . ALA A 1 94 ? 9.187 0.300 -0.282 1.00 75.69 94 ALA A CA 1
ATOM 734 C C . ALA A 1 94 ? 7.848 -0.205 0.262 1.00 75.69 94 ALA A C 1
ATOM 736 O O . ALA A 1 94 ? 6.997 -0.654 -0.504 1.00 75.69 94 ALA A O 1
ATOM 737 N N . ALA A 1 95 ? 7.615 -0.058 1.570 1.00 74.81 95 ALA A N 1
ATOM 738 C CA . ALA A 1 95 ? 6.353 -0.428 2.202 1.00 74.81 95 ALA A CA 1
ATOM 739 C C . ALA A 1 95 ? 5.166 0.432 1.725 1.00 74.81 95 ALA A C 1
ATOM 741 O O . ALA A 1 95 ? 4.016 0.019 1.878 1.00 74.81 95 ALA A O 1
ATOM 742 N N . PHE A 1 96 ? 5.429 1.631 1.190 1.00 76.00 96 PHE A N 1
ATOM 743 C CA . PHE A 1 96 ? 4.413 2.528 0.631 1.00 76.00 96 PHE A CA 1
ATOM 744 C C . PHE A 1 96 ? 4.208 2.303 -0.868 1.00 76.00 96 PHE A C 1
ATOM 746 O O . PHE A 1 96 ? 3.212 2.763 -1.426 1.00 76.00 96 PHE A O 1
ATOM 753 N N . LEU A 1 97 ? 5.128 1.605 -1.534 1.00 74.44 97 LEU A N 1
ATOM 754 C CA . LEU A 1 97 ? 4.970 1.254 -2.935 1.00 74.44 97 LEU A CA 1
ATOM 755 C C . LEU A 1 97 ? 3.984 0.093 -3.082 1.00 74.44 97 LEU A C 1
ATOM 757 O O . LEU A 1 97 ? 3.902 -0.775 -2.209 1.00 74.44 97 LEU A O 1
ATOM 761 N N . PRO A 1 98 ? 3.226 0.042 -4.192 1.00 64.94 98 PRO A N 1
ATOM 762 C CA . PRO A 1 98 ? 2.433 -1.134 -4.492 1.00 64.94 98 PRO A CA 1
ATOM 763 C C . PRO A 1 98 ? 3.383 -2.329 -4.571 1.00 64.94 98 PRO A C 1
ATOM 765 O O . PRO A 1 98 ? 4.251 -2.380 -5.448 1.00 64.94 98 PRO A O 1
ATOM 768 N N . SER A 1 99 ? 3.233 -3.272 -3.632 1.00 61.56 99 SER A N 1
ATOM 769 C CA . SER A 1 99 ? 3.976 -4.528 -3.680 1.00 61.56 99 SER A CA 1
ATOM 770 C C . SER A 1 99 ? 3.783 -5.124 -5.070 1.00 61.56 99 SER A C 1
ATOM 772 O O . SER A 1 99 ? 2.685 -5.072 -5.635 1.00 61.56 99 SER A O 1
ATOM 774 N N . LYS A 1 100 ? 4.874 -5.601 -5.671 1.00 57.00 100 LYS A N 1
ATOM 775 C CA . LYS A 1 100 ? 4.867 -6.188 -7.009 1.00 57.00 100 LYS A CA 1
ATOM 776 C C . LYS A 1 100 ? 3.973 -7.427 -6.938 1.00 57.00 100 LYS A C 1
ATOM 778 O O . LYS A 1 100 ? 4.409 -8.494 -6.526 1.00 57.00 100 LYS A O 1
ATOM 783 N N . SER A 1 101 ? 2.689 -7.236 -7.229 1.00 52.84 101 SER A N 1
ATOM 784 C CA . SER A 1 101 ? 1.642 -8.216 -6.989 1.00 52.84 101 SER A CA 1
ATOM 785 C C . SER A 1 101 ? 1.945 -9.455 -7.811 1.00 52.84 101 SER A C 1
ATOM 787 O O . SER A 1 101 ? 1.801 -9.443 -9.037 1.00 52.84 101 SER A O 1
ATOM 789 N N . HIS A 1 102 ? 2.376 -10.518 -7.144 1.00 50.88 102 HIS A N 1
ATOM 790 C CA . HIS A 1 102 ? 2.418 -11.833 -7.748 1.00 50.88 102 HIS A CA 1
ATOM 791 C C . HIS A 1 102 ? 1.001 -12.171 -8.223 1.00 50.88 102 HIS A C 1
ATOM 793 O O . HIS A 1 102 ? 0.093 -12.234 -7.408 1.00 50.88 102 HIS A O 1
ATOM 799 N N . GLY A 1 103 ? 0.826 -12.338 -9.537 1.00 60.84 103 GLY A N 1
ATOM 800 C CA . GLY A 1 103 ? -0.299 -13.012 -10.190 1.00 60.84 103 GLY A CA 1
ATOM 801 C C . GLY A 1 103 ? -1.717 -12.458 -9.969 1.00 60.84 103 GLY A C 1
ATOM 802 O O . GLY A 1 103 ? -2.221 -12.316 -8.859 1.00 60.84 103 GLY A O 1
ATOM 803 N N . ARG A 1 104 ? -2.461 -12.305 -11.072 1.00 63.72 104 ARG A N 1
ATOM 804 C CA . ARG A 1 104 ? -3.923 -12.081 -11.057 1.00 63.72 104 ARG A CA 1
ATOM 805 C C . ARG A 1 104 ? -4.669 -13.163 -10.253 1.00 63.72 104 ARG A C 1
ATOM 807 O O . ARG A 1 104 ? -5.689 -12.867 -9.645 1.00 63.72 104 ARG A O 1
ATOM 814 N N . PHE A 1 105 ? -4.106 -14.376 -10.221 1.00 63.69 105 PHE A N 1
ATOM 815 C CA . PHE A 1 105 ? -4.545 -15.508 -9.406 1.00 63.69 105 PHE A CA 1
ATOM 816 C C . PHE A 1 105 ? -4.503 -15.170 -7.912 1.00 63.69 105 PHE A C 1
ATOM 818 O O . PHE A 1 105 ? -5.547 -15.121 -7.278 1.00 63.69 105 PHE A O 1
ATOM 825 N N . LEU A 1 106 ? -3.337 -14.816 -7.361 1.00 60.44 106 LEU A N 1
ATOM 826 C CA . LEU A 1 106 ? -3.186 -14.490 -5.938 1.00 60.44 106 LEU A CA 1
ATOM 827 C C . LEU A 1 106 ? -4.115 -13.339 -5.511 1.00 60.44 106 LEU A C 1
ATOM 829 O O . LEU A 1 106 ? -4.735 -13.421 -4.458 1.00 60.44 106 LEU A O 1
ATOM 833 N N . ARG A 1 107 ? -4.308 -12.322 -6.364 1.00 60.12 107 ARG A N 1
ATOM 834 C CA . ARG A 1 107 ? -5.263 -11.215 -6.134 1.00 60.12 107 ARG A CA 1
ATOM 835 C C . ARG A 1 107 ? -6.737 -11.656 -6.105 1.00 60.12 107 ARG A C 1
ATOM 837 O O . ARG A 1 107 ? -7.574 -10.969 -5.526 1.00 60.12 107 ARG A O 1
ATOM 844 N N . MET A 1 108 ? -7.069 -12.778 -6.738 1.00 59.84 108 MET A N 1
ATOM 845 C CA . MET A 1 108 ? -8.416 -13.354 -6.728 1.00 59.84 108 MET A CA 1
ATOM 846 C C . MET A 1 108 ? -8.664 -14.218 -5.482 1.00 59.84 108 MET A C 1
ATOM 848 O O . MET A 1 108 ? -9.777 -14.200 -4.964 1.00 59.84 108 MET A O 1
ATOM 852 N N . PHE A 1 109 ? -7.628 -14.894 -4.966 1.00 61.12 109 PHE A N 1
ATOM 853 C CA . PHE A 1 109 ? -7.698 -15.692 -3.731 1.00 61.12 109 PHE A CA 1
ATOM 854 C C . PHE A 1 109 ? -7.571 -14.849 -2.454 1.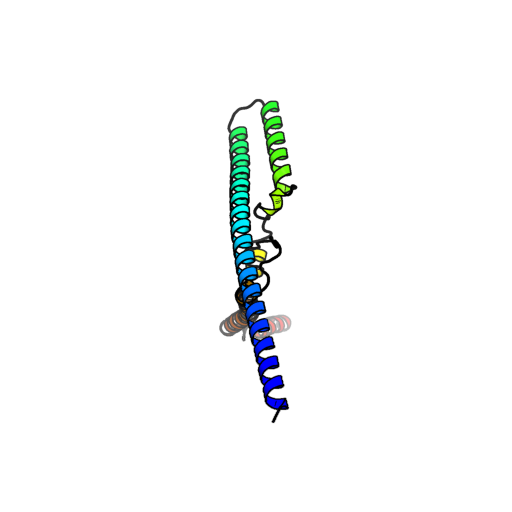00 61.12 109 PHE A C 1
ATOM 856 O O . PHE A 1 109 ? -8.272 -15.108 -1.485 1.00 61.12 109 PHE A O 1
ATOM 863 N N . LEU A 1 110 ? -6.710 -13.828 -2.455 1.00 58.34 110 LEU A N 1
ATOM 864 C CA . LEU A 1 110 ? -6.398 -12.999 -1.281 1.00 58.34 110 LEU A CA 1
ATOM 865 C C . LEU A 1 110 ? -7.133 -11.644 -1.278 1.00 58.34 110 LEU A C 1
ATOM 867 O O . LEU A 1 110 ? -6.988 -10.871 -0.337 1.00 58.34 110 LEU A O 1
ATOM 871 N N . GLY A 1 111 ? -7.903 -11.324 -2.327 1.00 57.59 111 GLY A N 1
ATOM 872 C CA . GLY A 1 111 ? -8.399 -9.962 -2.557 1.00 57.59 111 GLY A CA 1
ATOM 873 C C . GLY A 1 111 ? -7.271 -9.004 -2.981 1.00 57.59 111 GLY A C 1
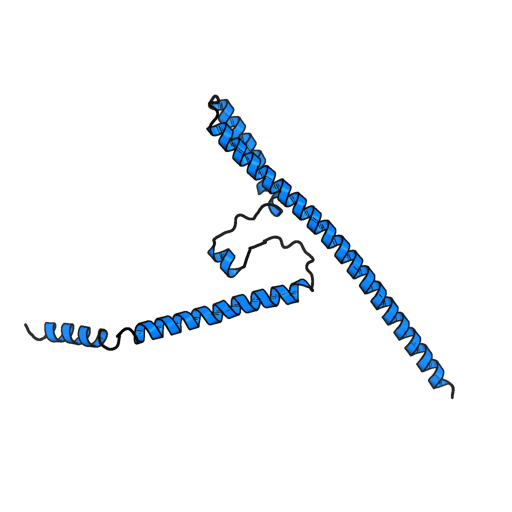ATOM 874 O O . GLY A 1 111 ? -6.159 -9.451 -3.274 1.00 57.59 111 GLY A O 1
ATOM 875 N N . PRO A 1 112 ? -7.513 -7.680 -3.093 1.00 54.88 112 PRO A N 1
ATOM 876 C CA . PRO A 1 112 ? -6.425 -6.719 -3.263 1.00 54.88 112 PRO A CA 1
ATOM 877 C C . PRO A 1 112 ? -5.409 -6.923 -2.135 1.00 54.88 112 PRO A C 1
ATOM 879 O O . PRO A 1 112 ? -5.697 -6.638 -0.978 1.00 54.88 112 PRO A O 1
ATOM 882 N N . ILE A 1 113 ? -4.238 -7.463 -2.482 1.00 48.75 113 ILE A N 1
ATOM 883 C CA . ILE A 1 113 ? -3.189 -7.815 -1.526 1.00 48.75 113 ILE A CA 1
ATOM 884 C C . ILE A 1 113 ? -2.535 -6.519 -1.046 1.00 48.75 113 ILE A C 1
ATOM 886 O O . ILE A 1 113 ? -1.472 -6.115 -1.518 1.00 48.75 113 ILE A O 1
ATOM 890 N N . ASN A 1 114 ? -3.192 -5.836 -0.117 1.00 48.66 114 ASN A N 1
ATOM 891 C CA . ASN A 1 114 ? -2.560 -4.829 0.712 1.00 48.66 114 ASN A CA 1
ATOM 892 C C . ASN A 1 114 ? -1.674 -5.580 1.707 1.00 48.66 114 ASN A C 1
ATOM 894 O O . ASN A 1 114 ? -2.077 -5.852 2.830 1.00 48.66 114 ASN A O 1
ATOM 898 N N . VAL A 1 115 ? -0.442 -5.912 1.303 1.00 48.88 115 VAL A N 1
ATOM 899 C CA . VAL A 1 115 ? 0.580 -6.506 2.195 1.00 48.88 115 VAL A CA 1
ATOM 900 C C . VAL A 1 115 ? 0.935 -5.563 3.359 1.00 48.88 115 VAL A C 1
ATOM 902 O O . VAL A 1 115 ? 1.716 -5.913 4.237 1.00 48.88 115 VAL A O 1
ATOM 905 N N . ARG A 1 116 ? 0.342 -4.368 3.440 1.00 47.12 116 ARG A N 1
ATOM 906 C CA . ARG A 1 116 ? 0.487 -3.502 4.600 1.00 47.12 116 ARG A CA 1
ATOM 907 C C . ARG A 1 116 ? -0.456 -3.937 5.722 1.00 47.12 116 ARG A C 1
ATOM 909 O O . ARG A 1 116 ? -1.451 -3.293 6.029 1.00 47.12 116 ARG A O 1
ATOM 916 N N . ALA A 1 117 ? -0.038 -5.005 6.390 1.00 46.66 117 ALA A N 1
ATOM 917 C CA . ALA A 1 117 ? -0.115 -5.071 7.835 1.00 46.66 117 ALA A CA 1
ATOM 918 C C . ALA A 1 117 ? 0.692 -3.889 8.408 1.00 46.66 117 ALA A C 1
ATOM 920 O O . ALA A 1 117 ? 1.891 -4.015 8.642 1.00 46.66 117 ALA A O 1
ATOM 921 N N . ASN A 1 118 ? 0.061 -2.729 8.611 1.00 39.41 118 ASN A N 1
ATOM 922 C CA . ASN A 1 118 ? 0.500 -1.851 9.688 1.00 39.41 118 ASN A CA 1
ATOM 923 C C . ASN A 1 118 ? -0.464 -2.059 10.852 1.00 39.41 118 ASN A C 1
ATOM 925 O O . ASN A 1 118 ? -1.681 -1.962 10.724 1.00 39.41 118 ASN A O 1
ATOM 929 N N . ARG A 1 119 ? 0.122 -2.503 11.957 1.00 50.97 119 ARG A N 1
ATOM 930 C CA . ARG A 1 119 ? -0.524 -2.925 13.193 1.00 50.97 119 ARG A CA 1
ATOM 931 C C . ARG A 1 119 ? -1.569 -1.890 13.630 1.00 50.97 119 ARG A C 1
ATOM 933 O O . ARG A 1 119 ? -1.213 -0.726 13.769 1.00 50.97 119 ARG A O 1
ATOM 940 N N . LYS A 1 120 ? -2.769 -2.372 13.994 1.00 39.59 120 LYS A N 1
ATOM 941 C CA . LYS A 1 120 ? -3.853 -1.678 14.736 1.00 39.59 120 LYS A CA 1
ATOM 942 C C . LYS A 1 120 ? -5.151 -1.311 13.988 1.00 39.59 120 LYS A C 1
ATOM 944 O O . LYS A 1 120 ? -5.888 -0.472 14.479 1.00 39.59 120 LYS A O 1
ATOM 949 N N . ASP A 1 121 ? -5.563 -2.083 12.981 1.00 41.00 121 ASP A N 1
ATOM 950 C CA . ASP A 1 121 ? -7.002 -2.286 12.670 1.00 41.00 121 ASP A CA 1
ATOM 951 C C . ASP A 1 121 ? -7.638 -3.314 13.647 1.00 41.00 121 ASP A C 1
ATOM 953 O O . ASP A 1 121 ? -8.360 -4.240 13.271 1.00 41.00 121 ASP A O 1
ATOM 957 N N . VAL A 1 122 ? -7.278 -3.225 14.931 1.00 49.41 122 VAL A N 1
ATOM 958 C CA . VAL A 1 122 ? -7.602 -4.219 15.961 1.00 49.41 122 VAL A CA 1
ATOM 959 C C . VAL A 1 122 ? -9.098 -4.114 16.293 1.00 49.41 122 VAL A C 1
ATOM 961 O O . VAL A 1 122 ? -9.556 -3.132 16.857 1.00 49.41 122 VAL A O 1
ATOM 964 N N . GLN A 1 123 ? -9.837 -5.166 15.928 1.00 43.12 123 GLN A N 1
ATOM 965 C CA . GLN A 1 123 ? -11.204 -5.546 16.337 1.00 43.12 123 GLN A CA 1
ATOM 966 C C . GLN A 1 123 ? -12.409 -5.039 15.530 1.00 43.12 123 GLN A C 1
ATOM 968 O O . GLN A 1 123 ? -13.309 -5.844 15.298 1.00 43.12 123 GLN A O 1
ATOM 973 N N . LEU A 1 124 ? -12.465 -3.802 15.029 1.00 41.22 124 LEU A N 1
ATOM 974 C CA . LEU A 1 124 ? -13.700 -3.331 14.360 1.00 41.22 124 LEU A CA 1
ATOM 975 C C . LEU A 1 124 ? -13.763 -3.660 12.858 1.00 41.22 124 LEU A C 1
ATOM 977 O O . LEU A 1 124 ? -14.827 -3.996 12.346 1.00 41.22 124 LEU A O 1
ATOM 981 N N . LYS A 1 125 ? -12.611 -3.738 12.184 1.00 43.72 125 LYS A N 1
ATOM 982 C CA . LYS A 1 125 ? -12.486 -4.289 10.820 1.00 43.72 125 LYS A CA 1
ATOM 983 C C . LYS A 1 125 ? -12.562 -5.822 10.786 1.00 43.72 125 LYS A C 1
ATOM 985 O O . LYS A 1 125 ? -12.741 -6.418 9.729 1.00 43.72 125 LYS A O 1
ATOM 990 N N . VAL A 1 126 ? -12.468 -6.470 11.954 1.00 46.78 126 VAL A N 1
ATOM 991 C CA . VAL A 1 126 ? -12.507 -7.933 12.098 1.00 46.78 126 VAL A CA 1
ATOM 992 C C . VAL A 1 126 ? -13.910 -8.478 11.848 1.00 46.78 126 VAL A C 1
ATOM 994 O O . VAL A 1 126 ? -14.024 -9.624 11.461 1.00 46.78 126 VAL A O 1
ATOM 997 N N . LYS A 1 127 ? -14.993 -7.703 11.990 1.00 45.41 127 LYS A N 1
ATOM 998 C CA . LYS A 1 127 ? -16.346 -8.231 11.724 1.00 45.41 127 LYS A CA 1
ATOM 999 C C . LYS A 1 127 ? -16.734 -8.168 10.244 1.00 45.41 127 LYS A C 1
ATOM 1001 O O . LYS A 1 127 ? -17.423 -9.057 9.752 1.00 45.41 127 LYS A O 1
ATOM 1006 N N . GLU A 1 128 ? -16.231 -7.166 9.532 1.00 48.66 128 GLU A N 1
ATOM 1007 C CA . GLU A 1 128 ? -16.568 -6.903 8.131 1.00 48.66 128 GLU A CA 1
ATOM 1008 C C . GLU A 1 128 ? -15.578 -7.576 7.161 1.00 48.66 128 GLU A C 1
ATOM 1010 O O . GLU A 1 128 ? -15.998 -8.198 6.182 1.00 48.66 128 GLU A O 1
ATOM 1015 N N . GLU A 1 129 ? -14.274 -7.610 7.485 1.00 45.53 129 GLU A N 1
ATOM 1016 C CA . GLU A 1 129 ? -13.307 -8.402 6.710 1.00 45.53 129 GLU A CA 1
ATOM 1017 C C . GLU A 1 129 ? -13.408 -9.909 6.976 1.00 45.53 129 GLU A C 1
ATOM 1019 O O . GLU A 1 129 ? -13.228 -10.692 6.044 1.00 45.53 129 GLU A O 1
ATOM 1024 N N . TYR A 1 130 ? -13.778 -10.352 8.184 1.00 47.56 130 TYR A N 1
ATOM 1025 C CA . TYR A 1 130 ? -14.011 -11.781 8.443 1.00 47.56 130 TYR A CA 1
ATOM 1026 C C . TYR A 1 130 ? -15.232 -12.316 7.688 1.00 47.56 130 TYR A C 1
ATOM 1028 O O . TYR A 1 130 ? -15.203 -13.454 7.217 1.00 47.56 130 TYR A O 1
ATOM 1036 N N . ASN A 1 131 ? -16.275 -11.495 7.504 1.00 52.16 131 ASN A N 1
ATOM 1037 C CA . ASN A 1 131 ? -17.423 -11.882 6.687 1.00 52.16 131 ASN A CA 1
ATOM 1038 C C . ASN A 1 131 ? -17.050 -11.964 5.199 1.00 52.16 131 ASN A C 1
ATOM 1040 O O . ASN A 1 131 ? -17.336 -12.963 4.549 1.00 52.16 131 ASN A O 1
ATOM 1044 N N . SER A 1 132 ? -16.307 -10.979 4.685 1.00 54.66 132 SER A N 1
ATOM 1045 C CA . SER A 1 132 ? -15.814 -10.980 3.301 1.00 54.66 132 SER A CA 1
ATOM 1046 C C . SER A 1 132 ? -14.880 -12.163 3.003 1.00 54.66 132 SER A C 1
ATOM 1048 O O . SER A 1 132 ? -15.006 -12.809 1.962 1.00 54.66 132 SER A O 1
ATOM 1050 N N . PHE A 1 133 ? -13.974 -12.517 3.924 1.00 50.88 133 PHE A N 1
ATOM 1051 C CA . PHE A 1 133 ? -13.036 -13.630 3.731 1.00 50.88 133 PHE A CA 1
ATOM 1052 C C . PHE A 1 133 ? -13.726 -15.003 3.816 1.00 50.88 133 PHE A C 1
ATOM 1054 O O . PHE A 1 133 ? -13.405 -15.913 3.040 1.00 50.88 133 PHE A O 1
ATOM 1061 N N . ARG A 1 134 ? -14.711 -15.151 4.716 1.00 55.38 134 ARG A N 1
ATOM 1062 C CA . ARG A 1 134 ? -15.523 -16.369 4.842 1.00 55.38 134 ARG A CA 1
ATOM 1063 C C . ARG A 1 134 ? -16.455 -16.545 3.648 1.00 55.38 134 ARG A C 1
ATOM 1065 O O . ARG A 1 134 ? -16.470 -17.639 3.096 1.00 55.38 134 ARG A O 1
ATOM 1072 N N . ASP A 1 135 ? -17.140 -15.495 3.198 1.00 54.50 135 ASP A N 1
ATOM 1073 C CA . ASP A 1 135 ? -18.012 -15.561 2.021 1.00 54.50 135 ASP A CA 1
ATOM 1074 C C . ASP A 1 135 ? -17.223 -15.866 0.753 1.00 54.50 135 ASP A C 1
ATOM 1076 O O . ASP A 1 135 ? -17.670 -16.664 -0.062 1.00 54.50 135 ASP A O 1
ATOM 1080 N N . ARG A 1 136 ? -16.013 -15.320 0.585 1.00 58.66 136 ARG A N 1
ATOM 1081 C CA . ARG A 1 136 ? -15.191 -15.597 -0.604 1.00 58.66 136 ARG A CA 1
ATOM 1082 C C . ARG A 1 136 ? -14.646 -17.024 -0.617 1.00 58.66 136 ARG A C 1
ATOM 1084 O O . ARG A 1 136 ? -14.676 -17.676 -1.658 1.00 58.66 136 ARG A O 1
ATOM 1091 N N . THR A 1 137 ? -14.199 -17.528 0.533 1.00 58.06 137 THR A N 1
ATOM 1092 C CA . THR A 1 137 ? -13.714 -18.911 0.666 1.00 58.06 137 THR A CA 1
ATOM 1093 C C . THR A 1 137 ? -14.867 -19.912 0.567 1.00 58.06 137 THR A C 1
ATOM 1095 O O . THR A 1 137 ? -14.726 -20.919 -0.119 1.00 58.06 137 THR A O 1
ATOM 1098 N N . ALA A 1 138 ? -16.027 -19.613 1.163 1.00 63.78 138 ALA A N 1
ATOM 1099 C CA . ALA A 1 138 ? -17.250 -20.403 1.030 1.00 63.78 138 ALA A CA 1
ATOM 1100 C C . ALA A 1 138 ? -17.784 -20.378 -0.407 1.00 63.78 138 ALA A C 1
ATOM 1102 O O . ALA A 1 138 ? -18.135 -21.425 -0.938 1.00 63.78 138 ALA A O 1
ATOM 1103 N N . CYS A 1 139 ? -17.762 -19.225 -1.082 1.00 62.19 139 CYS A N 1
ATOM 1104 C CA . CYS A 1 139 ? -18.104 -19.120 -2.498 1.00 62.19 139 CYS A CA 1
ATOM 1105 C C . CYS A 1 139 ? -17.155 -19.952 -3.359 1.00 62.19 139 CYS A C 1
ATOM 1107 O O . CYS A 1 139 ? -17.630 -20.625 -4.257 1.00 62.19 139 CYS A O 1
ATOM 1109 N N . LEU A 1 140 ? -15.845 -19.976 -3.095 1.00 64.31 140 LEU A N 1
ATOM 1110 C CA . LEU A 1 140 ? -14.907 -20.830 -3.837 1.00 64.31 140 LEU A CA 1
ATOM 1111 C C . LEU A 1 140 ? -15.125 -22.323 -3.544 1.00 64.31 140 LEU A C 1
ATOM 1113 O O . LEU A 1 140 ? -15.125 -23.130 -4.475 1.00 64.31 140 LEU A O 1
ATOM 1117 N N . PHE A 1 141 ? -15.374 -22.683 -2.281 1.00 67.38 141 PHE A N 1
ATOM 1118 C CA . PHE A 1 141 ? -15.707 -24.049 -1.864 1.00 67.38 141 PHE A CA 1
ATOM 1119 C C . PHE A 1 141 ? -17.064 -24.530 -2.370 1.00 67.38 141 PHE A C 1
ATOM 1121 O O . PHE A 1 141 ? -17.247 -25.731 -2.496 1.00 67.38 141 PHE A O 1
ATOM 1128 N N . LEU A 1 142 ? -18.008 -23.635 -2.657 1.00 71.75 142 LEU A N 1
ATOM 1129 C CA . LEU A 1 142 ? -19.297 -23.973 -3.261 1.00 71.75 142 LEU A CA 1
ATOM 1130 C C . LEU A 1 142 ? -19.214 -23.946 -4.787 1.00 71.75 142 LEU A C 1
ATOM 1132 O O . LEU A 1 142 ? -19.737 -24.840 -5.447 1.00 71.75 142 LEU A O 1
ATOM 1136 N N . PHE A 1 143 ? -18.520 -22.963 -5.357 1.00 76.44 143 PHE A N 1
ATOM 1137 C CA . PHE A 1 143 ? -18.377 -22.786 -6.797 1.00 76.44 143 PHE A CA 1
ATOM 1138 C C . PHE A 1 143 ? -17.562 -23.908 -7.421 1.00 76.44 143 PHE A C 1
ATOM 1140 O O . PHE A 1 143 ? -17.966 -24.421 -8.453 1.00 76.44 143 PHE A O 1
ATOM 1147 N N . PHE A 1 144 ? -16.451 -24.331 -6.813 1.00 76.31 144 PHE A N 1
ATOM 1148 C CA . PHE A 1 144 ? -15.614 -25.377 -7.400 1.00 76.31 144 PHE A CA 1
ATOM 1149 C C . PHE A 1 144 ? -16.352 -26.730 -7.518 1.00 76.31 144 PHE A C 1
ATOM 1151 O O . PHE A 1 144 ? -16.418 -27.260 -8.628 1.00 76.31 144 PHE A O 1
ATOM 1158 N N . PRO A 1 145 ? -17.005 -27.267 -6.468 1.00 74.31 145 PRO A N 1
ATOM 1159 C CA . PRO A 1 145 ? -17.821 -28.473 -6.581 1.00 74.31 145 PRO A CA 1
ATOM 1160 C C . PRO A 1 145 ? -19.070 -28.271 -7.436 1.00 74.31 145 PRO A C 1
ATOM 1162 O O . PRO A 1 145 ? -19.421 -29.172 -8.188 1.00 74.31 145 PRO A O 1
ATOM 1165 N N . SER A 1 146 ? -19.725 -27.105 -7.379 1.00 77.88 146 SER A N 1
ATOM 1166 C CA . SER A 1 146 ? -20.902 -26.832 -8.219 1.00 77.88 146 SER A CA 1
ATOM 1167 C C . SER A 1 146 ? -20.534 -26.755 -9.696 1.00 77.88 146 SER A C 1
ATOM 1169 O O . SER A 1 146 ? -21.254 -27.292 -10.526 1.00 77.88 146 SER A O 1
ATOM 1171 N N . LEU A 1 147 ? -19.392 -26.158 -10.040 1.00 79.50 147 LEU A N 1
ATOM 1172 C CA . LEU A 1 147 ? -18.874 -26.131 -11.403 1.00 79.50 147 LEU A CA 1
ATOM 1173 C C . LEU A 1 147 ? -18.501 -27.542 -11.857 1.00 79.50 147 LEU A C 1
ATOM 1175 O O . LEU A 1 147 ? -18.854 -27.909 -12.967 1.00 79.50 147 LEU A O 1
ATOM 1179 N N . LEU A 1 148 ? -17.862 -28.356 -11.009 1.00 79.12 148 LEU A N 1
ATOM 1180 C CA . LEU A 1 148 ? -17.597 -29.766 -11.319 1.00 79.12 148 LEU A CA 1
ATOM 1181 C C . LEU A 1 148 ? -18.890 -30.574 -11.503 1.00 79.12 148 LEU A C 1
ATOM 1183 O O . LEU A 1 148 ? -18.943 -31.420 -12.390 1.00 79.12 148 LEU A O 1
ATOM 1187 N N . LEU A 1 149 ? -19.932 -30.309 -10.712 1.00 76.81 149 LEU A N 1
ATOM 1188 C CA . LEU A 1 149 ? -21.243 -30.955 -10.824 1.00 76.81 149 LEU A CA 1
ATOM 1189 C C . LEU A 1 149 ? -22.006 -30.502 -12.068 1.00 76.81 149 LEU A C 1
ATOM 1191 O O . LEU A 1 149 ? -22.579 -31.343 -12.748 1.00 76.81 149 LEU A O 1
ATOM 1195 N N . VAL A 1 150 ? -21.976 -29.212 -12.406 1.00 77.81 150 VAL A N 1
ATOM 1196 C CA . VAL A 1 150 ? -22.567 -28.675 -13.638 1.00 77.81 150 VAL A CA 1
ATOM 1197 C C . VAL A 1 150 ? -21.809 -29.197 -14.843 1.00 77.81 150 VAL A C 1
ATOM 1199 O O . VAL A 1 150 ? -22.439 -29.687 -15.764 1.00 77.81 150 VAL A O 1
ATOM 1202 N N . LEU A 1 151 ? -20.475 -29.175 -14.830 1.00 73.69 151 LEU A N 1
ATOM 1203 C CA .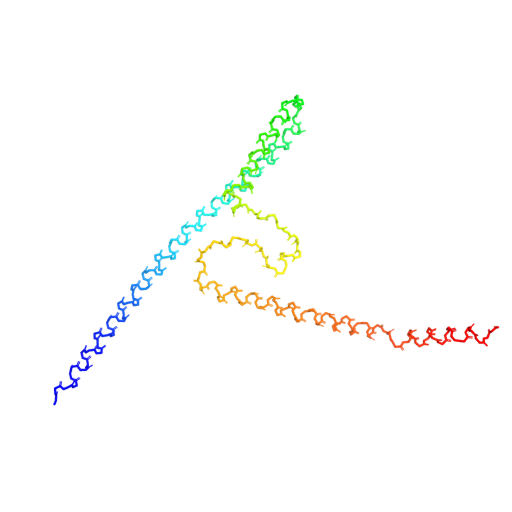 LEU A 1 151 ? -19.653 -29.713 -15.911 1.00 73.69 151 LEU A CA 1
ATOM 1204 C C . LEU A 1 151 ? -19.883 -31.218 -16.069 1.00 73.69 151 LEU A C 1
ATOM 1206 O O . LEU A 1 151 ? -19.945 -31.702 -17.190 1.00 73.69 151 LEU A O 1
ATOM 1210 N N . ARG A 1 152 ? -20.074 -31.945 -14.961 1.00 73.25 152 ARG A N 1
ATOM 1211 C CA . ARG A 1 152 ? -20.454 -33.361 -14.959 1.00 73.25 152 ARG A CA 1
ATOM 1212 C C . ARG A 1 152 ? -21.885 -33.594 -15.433 1.00 73.25 152 ARG A C 1
ATOM 1214 O O . ARG A 1 152 ? -22.085 -34.572 -16.134 1.00 73.25 152 ARG A O 1
ATOM 1221 N N . SER A 1 153 ? -22.845 -32.733 -15.102 1.00 69.25 153 SER A N 1
ATOM 1222 C CA . SER A 1 153 ? -24.202 -32.774 -15.666 1.00 69.25 153 SER A CA 1
ATOM 1223 C C . SER A 1 153 ? -24.140 -32.526 -17.163 1.00 69.25 153 SER A C 1
ATOM 1225 O O . SER A 1 153 ? -24.657 -33.320 -17.924 1.00 69.25 153 SER A O 1
ATOM 1227 N N . TRP A 1 154 ? -23.390 -31.517 -17.604 1.00 63.97 154 TRP A N 1
ATOM 1228 C CA . TRP A 1 154 ? -23.212 -31.172 -19.011 1.00 63.97 154 TRP A CA 1
ATOM 1229 C C . TRP A 1 154 ? -22.494 -32.269 -19.803 1.00 63.97 154 TRP A C 1
ATOM 1231 O O . TRP A 1 154 ? -22.880 -32.558 -20.931 1.00 63.97 154 TRP A O 1
ATOM 1241 N N . ILE A 1 155 ? -21.491 -32.930 -19.208 1.00 64.44 155 ILE A N 1
ATOM 1242 C CA . ILE A 1 155 ? -20.839 -34.112 -19.797 1.00 64.44 155 ILE A CA 1
ATOM 1243 C C . ILE A 1 155 ? -21.812 -35.298 -19.907 1.00 64.44 155 ILE A C 1
ATOM 1245 O O . ILE A 1 155 ? -21.604 -36.180 -20.735 1.00 64.44 155 ILE A O 1
ATOM 1249 N N . TRP A 1 156 ? -22.849 -35.346 -19.061 1.00 57.94 156 TRP A N 1
ATOM 1250 C CA . TRP A 1 156 ? -23.832 -36.431 -19.040 1.00 57.94 156 TRP A CA 1
ATOM 1251 C C . TRP A 1 156 ? -25.053 -36.153 -19.926 1.00 57.94 156 TRP A C 1
ATOM 1253 O O . TRP A 1 156 ? -25.525 -37.074 -20.589 1.00 57.94 156 TRP A O 1
ATOM 1263 N N . ASP A 1 157 ? -25.506 -34.900 -19.985 1.00 58.66 157 ASP A N 1
ATOM 1264 C CA . ASP A 1 157 ? -26.537 -34.388 -20.895 1.00 58.66 157 ASP A CA 1
ATOM 1265 C C . ASP A 1 157 ? -26.005 -34.355 -22.341 1.00 58.66 157 ASP A C 1
ATOM 1267 O O . ASP A 1 157 ? -26.729 -34.626 -23.300 1.00 58.66 157 ASP A O 1
ATOM 1271 N N . GLY A 1 158 ? -24.698 -34.125 -22.503 1.00 55.62 158 GLY A N 1
ATOM 1272 C CA . GLY A 1 158 ? -23.934 -34.336 -23.728 1.00 55.62 158 GLY A CA 1
ATOM 1273 C C . GLY A 1 158 ? -23.517 -35.795 -23.914 1.00 55.62 158 GLY A C 1
ATOM 1274 O O . GLY A 1 158 ? -22.333 -36.101 -23.894 1.00 55.62 158 GLY A O 1
ATOM 1275 N N . CYS A 1 159 ? -24.491 -36.690 -24.093 1.00 57.50 159 CYS A N 1
ATOM 1276 C CA . CYS A 1 159 ? -24.352 -38.018 -24.710 1.00 57.50 159 CYS A CA 1
ATOM 1277 C C . CYS A 1 159 ? -22.999 -38.745 -24.491 1.00 57.50 159 CYS A C 1
ATOM 1279 O O . CYS A 1 159 ? -22.290 -39.068 -25.445 1.00 57.50 159 CYS A O 1
ATOM 1281 N N . PHE A 1 160 ? -22.662 -39.083 -23.240 1.00 52.91 160 PHE A N 1
ATOM 1282 C CA . PHE A 1 160 ? -21.639 -40.097 -22.944 1.00 52.91 160 PHE A CA 1
ATOM 1283 C C . PHE A 1 160 ? -22.172 -41.443 -22.394 1.00 52.91 160 PHE A C 1
ATOM 1285 O O . PHE A 1 160 ? -21.503 -42.042 -21.554 1.00 52.91 160 PHE A O 1
ATOM 1292 N N . PRO A 1 161 ? -23.322 -42.003 -22.842 1.00 48.41 161 PRO A N 1
ATOM 1293 C CA . PRO A 1 161 ? -23.638 -43.401 -22.554 1.00 48.41 161 PRO A CA 1
ATOM 1294 C C . PRO A 1 161 ? -23.253 -44.370 -23.689 1.00 48.41 161 PRO A C 1
ATOM 1296 O O . PRO A 1 161 ? -23.438 -45.570 -23.521 1.00 48.41 161 PRO A O 1
ATOM 1299 N N . ALA A 1 162 ? -22.704 -43.906 -24.825 1.00 51.84 162 ALA A N 1
ATOM 1300 C CA . ALA A 1 162 ? -22.464 -44.779 -25.988 1.00 51.84 162 ALA A CA 1
ATOM 1301 C C . ALA A 1 162 ? -20.999 -44.936 -26.440 1.00 51.84 162 ALA A C 1
ATOM 1303 O O . ALA A 1 162 ? -20.703 -45.879 -27.167 1.00 51.84 162 ALA A O 1
ATOM 1304 N N . PHE A 1 163 ? -20.055 -44.084 -26.025 1.00 55.91 163 PHE A N 1
ATOM 1305 C CA . PHE A 1 163 ? -18.700 -44.139 -26.597 1.00 55.91 163 PHE A CA 1
ATOM 1306 C C . PHE A 1 163 ? -17.787 -45.267 -26.072 1.00 55.91 163 PHE A C 1
ATOM 1308 O O . PHE A 1 163 ? -17.123 -45.898 -26.893 1.00 55.91 163 PHE A O 1
ATOM 1315 N N . PRO A 1 164 ? -17.735 -45.607 -24.765 1.00 57.12 164 PRO A N 1
ATOM 1316 C CA . PRO A 1 164 ? -16.818 -46.658 -24.315 1.00 57.12 164 PRO A CA 1
ATOM 1317 C C . PRO A 1 164 ? -17.274 -48.057 -24.754 1.00 57.12 164 PRO A C 1
ATOM 1319 O O . PRO A 1 164 ? -16.437 -48.887 -25.100 1.00 57.12 164 PRO A O 1
ATOM 1322 N N . VAL A 1 165 ? -18.587 -48.314 -24.815 1.00 58.44 165 VAL A N 1
ATOM 1323 C CA . VAL A 1 165 ? -19.117 -49.624 -25.234 1.00 58.44 165 VAL A CA 1
ATOM 1324 C C . VAL A 1 165 ? -18.965 -49.823 -26.746 1.00 58.44 165 VAL A C 1
ATOM 1326 O O . VAL A 1 165 ? -18.537 -50.893 -27.173 1.00 58.44 165 VAL A O 1
ATOM 1329 N N . GLN A 1 166 ? -19.206 -48.786 -27.560 1.00 56.47 166 GLN A N 1
ATOM 1330 C CA . GLN A 1 166 ? -19.005 -48.869 -29.013 1.00 56.47 166 GLN A CA 1
ATOM 1331 C C . GLN A 1 166 ? -17.525 -49.025 -29.389 1.00 56.47 166 GLN A C 1
ATOM 1333 O O . GLN A 1 166 ? -17.207 -49.802 -30.290 1.00 56.47 166 GLN A O 1
ATOM 1338 N N . LEU A 1 167 ? -16.601 -48.371 -28.674 1.00 61.47 167 LEU A N 1
ATOM 1339 C CA . LEU A 1 167 ? -15.165 -48.525 -28.930 1.00 61.47 167 LEU A CA 1
ATOM 1340 C C . LEU A 1 167 ? -14.678 -49.950 -28.615 1.00 61.47 167 LEU A C 1
ATOM 1342 O O . LEU A 1 167 ? -13.919 -50.526 -29.393 1.00 61.47 167 LEU A O 1
ATOM 1346 N N . TYR A 1 168 ? -15.158 -50.552 -27.520 1.00 64.12 168 TYR A N 1
ATOM 1347 C CA . TYR A 1 168 ? -14.851 -51.948 -27.192 1.00 64.12 168 TYR A CA 1
ATOM 1348 C C . TYR A 1 168 ? -15.410 -52.921 -28.231 1.00 64.12 168 TYR A C 1
ATOM 1350 O O . TYR A 1 168 ? -14.706 -53.839 -28.651 1.00 64.12 168 TYR A O 1
ATOM 1358 N N . GLN A 1 169 ? -16.644 -52.708 -28.690 1.00 62.47 169 GLN A N 1
ATOM 1359 C CA . GLN A 1 169 ? -17.275 -53.592 -29.666 1.00 62.47 169 GLN A CA 1
ATOM 1360 C C . GLN A 1 169 ? -16.557 -53.539 -31.025 1.00 62.47 169 GLN A C 1
ATOM 1362 O O . GLN A 1 169 ? -16.297 -54.583 -31.618 1.00 62.47 169 GLN A O 1
ATOM 1367 N N . VAL A 1 170 ? -16.139 -52.352 -31.480 1.00 67.00 170 VAL A N 1
ATOM 1368 C CA . VAL A 1 170 ? -15.379 -52.192 -32.733 1.00 67.00 170 VAL A CA 1
ATOM 1369 C C . VAL A 1 170 ? -13.969 -52.785 -32.622 1.00 67.00 170 VAL A C 1
ATOM 1371 O O . VAL A 1 170 ? -13.504 -53.420 -33.567 1.00 67.00 170 VAL A O 1
ATOM 1374 N N . ILE A 1 171 ? -13.292 -52.640 -31.477 1.00 63.47 171 ILE A N 1
ATOM 1375 C CA . ILE A 1 171 ? -11.946 -53.201 -31.269 1.00 63.47 171 ILE A CA 1
ATOM 1376 C C . ILE A 1 171 ? -11.975 -54.736 -31.174 1.00 63.47 171 ILE A C 1
ATOM 1378 O O . ILE A 1 171 ? -11.091 -55.390 -31.728 1.00 63.47 171 ILE A O 1
ATOM 1382 N N . TYR A 1 172 ? -12.982 -55.330 -30.525 1.00 58.91 172 TYR A N 1
ATOM 1383 C CA . TYR A 1 172 ? -13.090 -56.791 -30.416 1.00 58.91 172 TYR A CA 1
ATOM 1384 C C . TYR A 1 172 ? -13.599 -57.456 -31.702 1.00 58.91 172 TYR A C 1
ATOM 1386 O O . TYR A 1 172 ? -13.045 -58.476 -32.109 1.00 58.91 172 TYR A O 1
ATOM 1394 N N . VAL A 1 173 ? -14.584 -56.872 -32.395 1.00 58.53 173 VAL A N 1
ATOM 1395 C CA . VAL A 1 173 ? -15.095 -57.422 -33.668 1.00 58.53 173 VAL A CA 1
ATOM 1396 C C . VAL A 1 173 ? -14.038 -57.347 -34.774 1.00 58.53 173 VAL A C 1
ATOM 1398 O O . VAL A 1 173 ? -13.914 -58.273 -35.570 1.00 58.53 173 VAL A O 1
ATOM 1401 N N . LYS A 1 174 ? -13.193 -56.309 -34.785 1.00 55.62 174 LYS A N 1
ATOM 1402 C CA . LYS A 1 174 ? -12.112 -56.171 -35.776 1.00 55.62 174 LYS A CA 1
ATOM 1403 C C . LYS A 1 174 ? -10.897 -57.073 -35.508 1.00 55.62 174 LYS A C 1
ATOM 1405 O O . LYS A 1 174 ? -10.025 -57.166 -36.363 1.00 55.62 174 LYS A O 1
ATOM 1410 N N . ARG A 1 175 ? -10.835 -57.747 -34.350 1.00 54.97 175 ARG A N 1
ATOM 1411 C CA . ARG A 1 175 ? -9.769 -58.702 -33.987 1.00 54.97 175 ARG A CA 1
ATOM 1412 C C . ARG A 1 175 ? -10.174 -60.177 -34.162 1.00 54.97 175 ARG A C 1
ATOM 1414 O O . ARG A 1 175 ? -9.310 -61.038 -34.081 1.00 54.97 175 ARG A O 1
ATOM 1421 N N . LEU A 1 176 ? -11.454 -60.469 -34.412 1.00 56.22 176 LEU A N 1
ATOM 1422 C CA . LEU A 1 176 ? -11.982 -61.831 -34.623 1.00 56.22 176 LEU A CA 1
ATOM 1423 C C . LEU A 1 176 ? -12.587 -62.063 -36.020 1.00 56.22 176 LEU A C 1
ATOM 1425 O O . LEU A 1 176 ? -13.076 -63.153 -36.298 1.00 56.22 176 LEU A O 1
ATOM 1429 N N . GLY A 1 177 ? -12.546 -61.059 -36.898 1.00 54.19 177 GLY A N 1
ATOM 1430 C CA . GLY A 1 177 ? -13.047 -61.131 -38.271 1.00 54.19 177 GLY A CA 1
ATOM 1431 C C . GLY A 1 177 ? -12.032 -60.610 -39.286 1.00 54.19 177 GLY A C 1
ATOM 1432 O O . GLY A 1 177 ? -12.297 -59.595 -39.924 1.00 54.19 177 GLY A O 1
ATOM 1433 N N . CYS A 1 178 ? -10.868 -61.262 -39.348 1.00 45.59 178 CYS A N 1
ATOM 1434 C CA . CYS A 1 178 ? -9.953 -61.420 -40.489 1.00 45.59 178 CYS A CA 1
ATOM 1435 C C . CYS A 1 178 ? -8.797 -62.324 -40.047 1.00 45.59 178 CYS A C 1
ATOM 1437 O O . CYS A 1 178 ? -8.187 -62.005 -39.001 1.00 45.59 178 CYS A O 1
#

Organism: NCBI:txid185542

Radius of gyration: 33.45 Å; chains: 1; bounding box: 60×74×101 Å

Secondary structure (DSSP, 8-state):
--HHHHHHHHHHHHHHHHHHHHHHHHHHHHHHHHHHHHHHHHHHHHHHHHHHHHHHHHHHHHHHHHS---HHHHHHHHHHHHHHHHHHHHSGGGGGS------HHHHHHSSS------S---SSHHHHHHHHHHHHHHHHHHHHHHHHHHHHHHHHHTT-SSHHHHHHHHHHHHHH--

Foldseek 3Di:
DPPVVVVVVVVVVVVVVVVVVVVVVVVVVVVVVVVVVVVVVVLVVLLVVLVVVVVVLVVVLVVLVVDPDDPVVSVVSNVVSVVVVCCCCVHPVVLSYQDPDDDPVCCLLVPSPNVPPPPDPPDPVCVVVVVVNCCSVVCCVCVVVVVVVVVVVVVVVVDPPPPPVVVVVVVVVVVPPD